Protein AF-A0A2P0QLC8-F1 (afdb_monomer_lite)

Foldseek 3Di:
DVDPDDDDPDPLRVLLVVLVVPQALQQDLVRLQVSLVSNQVSCCVSPVDGPLCSLVSDQDLSNHHPVCSVVVVVSCVVVVHDHHDRDDRDPDPVPDDDPDD

Sequence (101 aa):
PEHLFVAAETKEEAMVMIAKLCMRPNDTSKGRAIKLTNYIDLHKRQFGTMPEDMYRYVRTMTDVPITMKGEITRHLKAHDWTENTIPDPTLLSRQVLKKER

Secondary structure (DSSP, 8-state):
---SS---SSHHHHHHHHHHHT--TT--HHHHHHHHHHHHHHHHHHHSS--TTGGGG--SGGGS-GGGHHHHHHHHHTTT----PPPPS---GGGS-----

pLDDT: mean 93.81, std 6.66, range [51.94, 98.38]

Structure (mmCIF, N/CA/C/O backbone):
data_AF-A0A2P0QLC8-F1
#
_entry.id   AF-A0A2P0QLC8-F1
#
loop_
_atom_site.group_PDB
_atom_site.id
_atom_site.type_symbol
_atom_site.label_atom_id
_atom_site.label_alt_id
_atom_site.label_comp_id
_atom_site.label_asym_id
_atom_site.label_entity_id
_atom_site.label_seq_id
_atom_site.pdbx_PDB_ins_code
_atom_site.Cartn_x
_atom_site.Cartn_y
_atom_site.Cartn_z
_atom_site.occupancy
_atom_site.B_iso_or_equiv
_atom_site.auth_seq_id
_atom_site.auth_comp_id
_atom_site.auth_asym_id
_atom_site.auth_atom_id
_atom_site.pdbx_PDB_model_num
ATOM 1 N N . PRO A 1 1 ? -6.951 -2.350 -8.510 1.00 89.69 1 PRO A N 1
ATOM 2 C CA . PRO A 1 1 ? -7.424 -2.500 -7.112 1.00 89.69 1 PRO A CA 1
ATOM 3 C C . PRO A 1 1 ? -7.991 -3.910 -6.949 1.00 89.69 1 PRO A C 1
ATOM 5 O O . PRO A 1 1 ? -8.389 -4.482 -7.959 1.00 89.69 1 PRO A O 1
ATOM 8 N N . GLU A 1 2 ? -8.001 -4.457 -5.733 1.00 91.06 2 GLU A N 1
ATOM 9 C CA . GLU A 1 2 ? -8.541 -5.802 -5.462 1.00 91.06 2 GLU A CA 1
ATOM 10 C C . GLU A 1 2 ? -10.055 -5.872 -5.704 1.00 91.06 2 GLU A C 1
ATOM 12 O O . GLU A 1 2 ? -10.556 -6.826 -6.290 1.00 91.06 2 GLU A O 1
ATOM 17 N N . HIS A 1 3 ? -10.767 -4.804 -5.345 1.00 94.19 3 HIS A N 1
ATOM 18 C CA . HIS A 1 3 ? -12.205 -4.674 -5.546 1.00 94.19 3 HIS A CA 1
ATOM 19 C C . HIS A 1 3 ? -12.534 -3.385 -6.301 1.00 94.19 3 HIS A C 1
ATOM 21 O O . HIS A 1 3 ? -11.850 -2.368 -6.150 1.00 94.19 3 HIS A O 1
ATOM 27 N N . LEU A 1 4 ? -13.594 -3.430 -7.111 1.00 94.94 4 LEU A N 1
ATOM 28 C CA . LEU A 1 4 ? -14.202 -2.241 -7.722 1.00 94.94 4 LEU A CA 1
ATOM 29 C C . LEU A 1 4 ? -15.340 -1.682 -6.862 1.00 94.94 4 LEU A C 1
ATOM 31 O O . LEU A 1 4 ? -15.536 -0.472 -6.825 1.00 94.94 4 LEU A O 1
ATOM 35 N N . PHE A 1 5 ? -16.060 -2.560 -6.162 1.00 96.31 5 PHE A N 1
ATOM 36 C CA . PHE A 1 5 ? -17.140 -2.219 -5.247 1.00 96.31 5 PHE A CA 1
ATOM 37 C C . PHE A 1 5 ? -17.158 -3.235 -4.102 1.00 96.31 5 PHE A C 1
ATOM 39 O O . PHE A 1 5 ? -17.146 -4.439 -4.354 1.00 96.31 5 PHE A O 1
ATOM 46 N N . VAL A 1 6 ? -17.117 -2.754 -2.862 1.00 96.38 6 VAL A N 1
ATOM 47 C CA . VAL A 1 6 ? -17.038 -3.579 -1.649 1.00 96.38 6 VAL A CA 1
ATOM 48 C C . VAL A 1 6 ? -17.589 -2.783 -0.467 1.00 96.38 6 VAL A C 1
ATOM 50 O O . VAL A 1 6 ? -17.467 -1.557 -0.445 1.00 96.38 6 VAL A O 1
ATOM 53 N N . ALA A 1 7 ? -18.211 -3.469 0.489 1.00 96.81 7 ALA A N 1
ATOM 54 C CA . ALA A 1 7 ? -18.643 -2.880 1.750 1.00 96.81 7 ALA A CA 1
ATOM 55 C C . ALA A 1 7 ? -17.558 -3.077 2.818 1.00 96.81 7 ALA A C 1
ATOM 57 O O . ALA A 1 7 ? -16.910 -4.119 2.841 1.00 96.81 7 ALA A O 1
ATOM 58 N N . ALA A 1 8 ? -17.390 -2.083 3.685 1.00 97.25 8 ALA A N 1
ATOM 59 C CA . ALA A 1 8 ? -16.608 -2.191 4.912 1.00 97.25 8 ALA A CA 1
ATOM 60 C C . ALA A 1 8 ? -17.577 -2.150 6.099 1.00 97.25 8 ALA A C 1
ATOM 62 O O . ALA A 1 8 ? -18.582 -1.434 6.047 1.00 97.25 8 ALA A O 1
ATOM 63 N N . GLU A 1 9 ? -17.283 -2.903 7.151 1.00 97.56 9 GLU A N 1
ATOM 64 C CA . GLU A 1 9 ? -18.110 -2.986 8.355 1.00 97.56 9 GLU A CA 1
ATOM 65 C C . GLU A 1 9 ? -17.950 -1.735 9.230 1.00 97.56 9 GLU A C 1
ATOM 67 O O . GLU A 1 9 ? -18.916 -1.246 9.819 1.00 97.56 9 GLU A O 1
ATOM 72 N N . THR A 1 10 ? -16.737 -1.173 9.279 1.00 98.38 10 THR A N 1
ATOM 73 C CA . THR A 1 10 ? -16.405 -0.012 10.120 1.00 98.38 10 THR A CA 1
ATOM 74 C C . THR A 1 10 ? -15.740 1.113 9.329 1.00 98.38 10 THR A C 1
ATOM 76 O O . THR A 1 10 ? -15.190 0.913 8.241 1.00 98.38 10 THR A O 1
ATOM 79 N N . LYS A 1 11 ? -15.757 2.334 9.883 1.00 97.50 11 LYS A N 1
ATOM 80 C CA . LYS A 1 11 ? -15.063 3.478 9.266 1.00 97.50 11 LYS A CA 1
ATOM 81 C C . LYS A 1 11 ? -13.544 3.276 9.266 1.00 97.50 11 LYS A C 1
ATOM 83 O O . LYS A 1 11 ? -12.880 3.688 8.319 1.00 97.50 11 LYS A O 1
ATOM 88 N N . GLU A 1 12 ? -13.004 2.632 10.297 1.00 97.75 12 GLU A N 1
ATOM 89 C CA . GLU A 1 12 ? -11.585 2.313 10.447 1.00 97.75 12 GLU A CA 1
ATOM 90 C C . GLU A 1 12 ? -11.116 1.371 9.336 1.00 97.75 12 GLU A C 1
ATOM 92 O O . GLU A 1 12 ? -10.122 1.646 8.656 1.00 97.75 12 GLU A O 1
ATOM 97 N N . GLU A 1 13 ? -11.886 0.308 9.098 1.00 97.19 13 GLU A N 1
ATOM 98 C CA . GLU A 1 13 ? -11.671 -0.609 7.983 1.00 97.19 13 GLU A CA 1
ATOM 99 C C . GLU A 1 13 ? -11.763 0.126 6.644 1.00 97.19 13 GLU A C 1
ATOM 101 O O . GLU A 1 13 ? -10.836 0.041 5.834 1.00 97.19 13 GLU A O 1
ATOM 106 N N . ALA A 1 14 ? -12.811 0.933 6.440 1.00 97.56 14 ALA A N 1
ATOM 107 C CA . ALA A 1 14 ? -12.977 1.708 5.215 1.00 97.56 14 ALA A CA 1
ATOM 108 C C . ALA A 1 14 ? -11.769 2.621 4.938 1.00 97.56 14 ALA A C 1
ATOM 110 O O . ALA A 1 14 ? -11.282 2.674 3.807 1.00 97.56 14 ALA A O 1
ATOM 111 N N . MET A 1 15 ? -11.238 3.311 5.953 1.00 97.62 15 MET A N 1
ATOM 112 C CA . MET A 1 15 ? -10.070 4.189 5.807 1.00 97.62 15 MET A CA 1
ATOM 113 C C . MET A 1 15 ? -8.829 3.429 5.325 1.00 97.62 15 MET A C 1
ATOM 115 O O . MET A 1 15 ? -8.142 3.877 4.399 1.00 97.62 15 MET A O 1
ATOM 119 N N . VAL A 1 16 ? -8.549 2.272 5.925 1.00 97.62 16 VAL A N 1
ATOM 120 C CA . VAL A 1 16 ? -7.400 1.433 5.556 1.00 97.62 16 VAL A CA 1
ATOM 121 C C . VAL A 1 16 ? -7.598 0.815 4.168 1.00 97.62 16 VAL A C 1
ATOM 123 O O . VAL A 1 16 ? -6.674 0.836 3.345 1.00 97.62 16 VAL A O 1
ATOM 126 N N . MET A 1 17 ? -8.813 0.352 3.857 1.00 97.00 17 MET A N 1
ATOM 127 C CA . MET A 1 17 ? -9.171 -0.165 2.534 1.00 97.00 17 MET A CA 1
ATOM 128 C C . MET A 1 17 ? -9.017 0.893 1.441 1.00 97.00 17 MET A C 1
ATOM 130 O O . MET A 1 17 ? -8.454 0.592 0.390 1.00 97.00 17 MET A O 1
ATOM 134 N N . ILE A 1 18 ? -9.445 2.139 1.671 1.00 96.94 18 ILE A N 1
ATOM 135 C CA . ILE A 1 18 ? -9.288 3.231 0.697 1.00 96.94 18 ILE A CA 1
ATOM 136 C C . ILE A 1 18 ? -7.805 3.439 0.361 1.00 96.94 18 ILE A C 1
ATOM 138 O O . ILE A 1 18 ? -7.449 3.529 -0.819 1.00 96.94 18 ILE A O 1
ATOM 142 N N . ALA A 1 19 ? -6.925 3.452 1.368 1.00 97.31 19 ALA A N 1
ATOM 143 C CA . ALA A 1 19 ? -5.487 3.607 1.151 1.00 97.31 19 ALA A CA 1
ATOM 144 C C . ALA A 1 19 ? -4.897 2.440 0.340 1.00 97.31 19 ALA A C 1
ATOM 146 O O . ALA A 1 19 ? -4.188 2.672 -0.646 1.00 97.31 19 ALA A O 1
ATOM 147 N N . LYS A 1 20 ? -5.257 1.197 0.691 1.00 96.81 20 LYS A N 1
ATOM 148 C CA . LYS A 1 20 ? -4.863 -0.022 -0.037 1.00 96.81 20 LYS A CA 1
ATOM 149 C C . LYS A 1 20 ? -5.345 -0.001 -1.494 1.00 96.81 20 LYS A C 1
ATOM 151 O O . LYS A 1 20 ? -4.574 -0.237 -2.427 1.00 96.81 20 LYS A O 1
ATOM 156 N N . LEU A 1 21 ? -6.612 0.343 -1.721 1.00 96.50 21 LEU A N 1
ATOM 157 C CA . LEU A 1 21 ? -7.249 0.326 -3.042 1.00 96.50 21 LEU A CA 1
ATOM 158 C C . LEU A 1 21 ? -6.774 1.460 -3.963 1.00 96.50 21 LEU A C 1
ATOM 160 O O . LEU A 1 21 ? -7.036 1.414 -5.168 1.00 96.50 21 LEU A O 1
ATOM 164 N N . CYS A 1 22 ? -6.022 2.441 -3.458 1.00 96.19 22 CYS A N 1
ATOM 165 C CA . CYS A 1 22 ? -5.366 3.467 -4.275 1.00 96.19 22 CYS A CA 1
ATOM 166 C C . CYS A 1 22 ? -4.093 2.979 -4.992 1.00 96.19 22 CYS A C 1
ATOM 168 O O . CYS A 1 22 ? -3.603 3.667 -5.895 1.00 96.19 22 CYS A O 1
ATOM 170 N N . MET A 1 23 ? -3.559 1.804 -4.647 1.00 95.19 23 MET A N 1
ATOM 171 C CA . MET A 1 23 ? -2.396 1.219 -5.326 1.00 95.19 23 MET A CA 1
ATOM 172 C C . MET A 1 23 ? -2.703 0.917 -6.802 1.00 95.19 23 MET A C 1
ATOM 174 O O . MET A 1 23 ? -3.801 0.456 -7.147 1.00 95.19 23 MET A O 1
ATOM 178 N N . ARG A 1 24 ? -1.747 1.192 -7.699 1.00 94.12 24 ARG A N 1
ATOM 179 C CA . ARG A 1 24 ? -1.869 0.919 -9.143 1.00 94.12 24 ARG A CA 1
ATOM 180 C C . ARG A 1 24 ? -0.642 0.168 -9.666 1.00 94.12 24 ARG A C 1
ATOM 182 O O . ARG A 1 24 ? 0.468 0.463 -9.217 1.00 94.12 24 ARG A O 1
ATOM 189 N N . PRO A 1 25 ? -0.795 -0.760 -10.633 1.00 92.12 25 PRO A N 1
ATOM 190 C CA . PRO A 1 25 ? 0.338 -1.505 -11.193 1.00 92.12 25 PRO A CA 1
ATOM 191 C C . PRO A 1 25 ? 1.465 -0.606 -11.724 1.00 92.12 25 PRO A C 1
ATOM 193 O O . PRO A 1 25 ? 2.639 -0.922 -11.535 1.00 92.12 25 PRO A O 1
ATOM 196 N N . ASN A 1 26 ? 1.104 0.548 -12.291 1.00 91.12 26 ASN A N 1
ATOM 197 C CA . ASN A 1 26 ? 1.997 1.514 -12.931 1.00 91.12 26 ASN A CA 1
ATOM 198 C C . ASN A 1 26 ? 2.440 2.684 -12.035 1.00 91.12 26 ASN A C 1
ATOM 200 O O . ASN A 1 26 ? 2.941 3.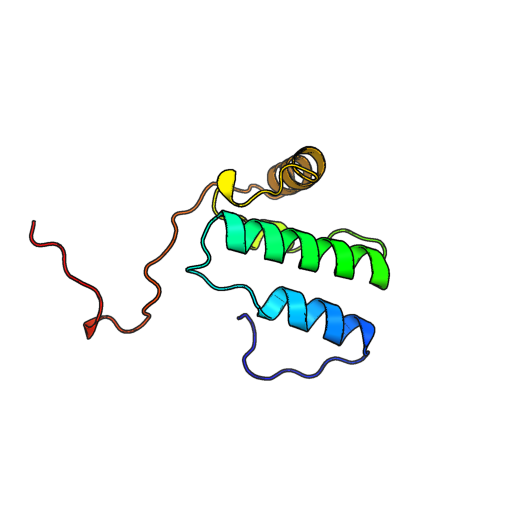682 -12.546 1.00 91.12 26 ASN A O 1
ATOM 204 N N . ASP A 1 27 ? 2.261 2.597 -10.714 1.00 95.12 27 ASP A N 1
ATOM 205 C CA . ASP A 1 27 ? 2.815 3.608 -9.806 1.00 95.12 27 ASP A CA 1
ATOM 206 C C . ASP A 1 27 ? 4.331 3.755 -10.028 1.00 95.12 27 ASP A C 1
ATOM 208 O O . ASP A 1 27 ? 5.046 2.754 -10.138 1.00 95.12 27 ASP A O 1
ATOM 212 N N . THR A 1 28 ? 4.847 4.986 -10.038 1.00 95.75 28 THR A N 1
ATOM 213 C CA . THR A 1 28 ? 6.301 5.221 -9.975 1.00 95.75 28 THR A CA 1
ATOM 214 C C . THR A 1 28 ? 6.845 4.745 -8.629 1.00 95.75 28 THR A C 1
ATOM 216 O O . THR A 1 28 ? 6.093 4.700 -7.655 1.00 95.75 28 THR A O 1
ATOM 219 N N . SER A 1 29 ? 8.143 4.441 -8.523 1.00 95.50 29 SER A N 1
ATOM 220 C CA . SER A 1 29 ? 8.723 3.973 -7.251 1.00 95.50 29 SER A CA 1
ATOM 221 C C . SER A 1 29 ? 8.490 4.957 -6.101 1.00 95.50 29 SER A C 1
ATOM 223 O O . SER A 1 29 ? 8.055 4.574 -5.018 1.00 95.50 29 SER A O 1
ATOM 225 N N . LYS A 1 30 ? 8.656 6.263 -6.363 1.00 96.12 30 LYS A N 1
ATOM 226 C CA . LYS A 1 30 ? 8.365 7.319 -5.379 1.00 96.12 30 LYS A CA 1
ATOM 227 C C . LYS A 1 30 ? 6.879 7.375 -5.010 1.00 96.12 30 LYS A C 1
ATOM 229 O O . LYS A 1 30 ? 6.546 7.509 -3.836 1.00 96.12 30 LYS A O 1
ATOM 234 N N . GLY A 1 31 ? 5.987 7.273 -5.998 1.00 97.12 31 GLY A N 1
ATOM 235 C CA . GLY A 1 31 ? 4.542 7.267 -5.760 1.00 97.12 31 GLY A CA 1
ATOM 236 C C . GLY A 1 31 ? 4.099 6.055 -4.942 1.00 97.12 31 GLY A C 1
ATOM 237 O O . GLY A 1 31 ? 3.325 6.197 -3.996 1.00 97.12 31 GLY A O 1
ATOM 238 N N . ARG A 1 32 ? 4.643 4.874 -5.254 1.00 97.00 32 ARG A N 1
ATOM 239 C CA . ARG A 1 32 ? 4.382 3.642 -4.511 1.00 97.00 32 ARG A CA 1
ATOM 240 C C . ARG A 1 32 ? 4.883 3.734 -3.075 1.00 97.00 32 ARG A C 1
ATOM 242 O O . ARG A 1 32 ? 4.129 3.375 -2.177 1.00 97.00 32 ARG A O 1
ATOM 249 N N . ALA A 1 33 ? 6.085 4.265 -2.854 1.00 97.56 33 ALA A N 1
ATOM 250 C CA . ALA A 1 33 ? 6.622 4.470 -1.511 1.00 97.56 33 ALA A CA 1
ATOM 251 C C . ALA A 1 33 ? 5.677 5.329 -0.653 1.00 97.56 33 ALA A C 1
ATOM 253 O O . ALA A 1 33 ? 5.308 4.927 0.446 1.00 97.56 33 ALA A O 1
ATOM 254 N N . ILE A 1 34 ? 5.191 6.459 -1.180 1.00 97.94 34 ILE A N 1
ATOM 255 C CA . ILE A 1 34 ? 4.239 7.328 -0.462 1.00 97.94 34 ILE A CA 1
ATOM 256 C C . ILE A 1 34 ? 2.946 6.575 -0.121 1.00 97.94 34 ILE A C 1
ATOM 258 O O . ILE A 1 34 ? 2.460 6.651 1.009 1.00 97.94 34 ILE A O 1
ATOM 262 N N . LYS A 1 35 ? 2.395 5.820 -1.079 1.00 97.88 35 LYS A N 1
ATOM 263 C CA . LYS A 1 35 ? 1.174 5.035 -0.854 1.00 97.88 35 LYS A CA 1
ATOM 264 C C . LYS A 1 35 ? 1.385 3.921 0.174 1.00 97.88 35 LYS A C 1
ATOM 266 O O . LYS A 1 35 ? 0.500 3.701 0.994 1.00 97.88 35 LYS A O 1
ATOM 271 N N . LEU A 1 36 ? 2.539 3.250 0.157 1.00 97.88 36 LEU A N 1
ATOM 272 C CA . LEU A 1 36 ? 2.893 2.214 1.133 1.00 97.88 36 LEU A CA 1
ATOM 273 C C . LEU A 1 36 ? 3.018 2.811 2.531 1.00 97.88 36 LEU A C 1
ATOM 275 O O . LEU A 1 36 ? 2.444 2.264 3.466 1.00 97.88 36 LEU A O 1
ATOM 279 N N . THR A 1 37 ? 3.694 3.955 2.667 1.00 97.88 37 THR A N 1
ATOM 280 C CA . THR A 1 37 ? 3.765 4.678 3.942 1.00 97.88 37 THR A CA 1
ATOM 281 C C . THR A 1 37 ? 2.370 4.995 4.471 1.00 97.88 37 THR A C 1
ATOM 283 O O . THR A 1 37 ? 2.090 4.679 5.621 1.00 97.88 37 THR A O 1
ATOM 286 N N . ASN A 1 38 ? 1.486 5.554 3.638 1.00 97.94 38 ASN A N 1
ATOM 287 C CA . ASN A 1 38 ? 0.126 5.898 4.059 1.00 97.94 38 ASN A CA 1
ATOM 288 C C . ASN A 1 38 ? -0.691 4.659 4.461 1.00 97.94 38 ASN A C 1
ATOM 290 O O . ASN A 1 38 ? -1.358 4.659 5.491 1.00 97.94 38 ASN A O 1
ATOM 294 N N . TYR A 1 39 ? -0.615 3.588 3.669 1.00 98.00 39 TYR A N 1
ATOM 295 C CA . TYR A 1 39 ? -1.322 2.344 3.958 1.00 98.00 39 TYR A CA 1
ATOM 296 C C . TYR A 1 39 ? -0.875 1.722 5.287 1.00 98.00 39 TYR A C 1
ATOM 298 O O . TYR A 1 39 ? -1.712 1.408 6.132 1.00 98.00 39 TYR A O 1
ATOM 306 N N . ILE A 1 40 ? 0.439 1.591 5.492 1.00 97.88 40 ILE A N 1
ATOM 307 C CA . ILE A 1 40 ? 0.990 0.995 6.712 1.00 97.88 40 ILE A CA 1
ATOM 308 C C . ILE A 1 40 ? 0.701 1.878 7.930 1.00 97.88 40 ILE A C 1
ATOM 310 O O . ILE A 1 40 ? 0.328 1.358 8.978 1.00 97.88 40 ILE A O 1
ATOM 314 N N . ASP A 1 41 ? 0.862 3.198 7.813 1.00 97.69 41 ASP A N 1
ATOM 315 C CA . ASP A 1 41 ? 0.593 4.137 8.908 1.00 97.69 41 ASP A CA 1
ATOM 316 C C . ASP A 1 41 ? -0.878 4.084 9.342 1.00 97.69 41 ASP A C 1
ATOM 318 O O . ASP A 1 41 ? -1.160 3.926 10.530 1.00 97.69 41 ASP A O 1
ATOM 322 N N . LEU A 1 42 ? -1.820 4.117 8.394 1.00 98.00 42 LEU A N 1
ATOM 323 C CA . LEU A 1 42 ? -3.245 3.979 8.702 1.00 98.00 42 LEU A CA 1
ATOM 324 C C . LEU A 1 42 ? -3.560 2.629 9.348 1.00 98.00 42 LEU A C 1
ATOM 326 O O . LEU A 1 42 ? -4.244 2.597 10.368 1.00 98.00 42 LEU A O 1
ATOM 330 N N . HIS A 1 43 ? -3.026 1.531 8.811 1.00 98.19 43 HIS A N 1
ATOM 331 C CA . HIS A 1 43 ? -3.252 0.203 9.378 1.00 98.19 43 HIS A CA 1
ATOM 332 C C . HIS A 1 43 ? -2.735 0.106 10.819 1.00 98.19 43 HIS A C 1
ATOM 334 O O . HIS A 1 43 ? -3.441 -0.375 11.700 1.00 98.19 43 HIS A O 1
ATOM 340 N N . LYS A 1 44 ? -1.549 0.654 11.101 1.00 97.31 44 LYS A N 1
ATOM 341 C CA . LYS A 1 44 ? -0.999 0.693 12.462 1.00 97.31 44 LYS A CA 1
ATOM 342 C C . LYS A 1 44 ? -1.817 1.565 13.409 1.00 97.31 44 LYS A C 1
ATOM 344 O O . LYS A 1 44 ? -1.978 1.196 14.565 1.00 97.31 44 LYS A O 1
ATOM 349 N N . ARG A 1 45 ? -2.336 2.706 12.949 1.00 97.88 45 ARG A N 1
ATOM 350 C CA . ARG A 1 45 ? -3.151 3.601 13.788 1.00 97.88 45 ARG A CA 1
ATOM 351 C C . ARG A 1 45 ? -4.508 3.005 14.141 1.00 97.88 45 ARG A C 1
ATOM 353 O O . ARG A 1 45 ? -4.961 3.213 15.258 1.00 97.88 45 ARG A O 1
ATOM 360 N N . GLN A 1 46 ? -5.139 2.301 13.202 1.00 97.94 46 GLN A N 1
ATOM 361 C CA . GLN A 1 46 ? -6.481 1.749 13.408 1.00 97.94 46 GLN A CA 1
ATOM 362 C C . GLN A 1 4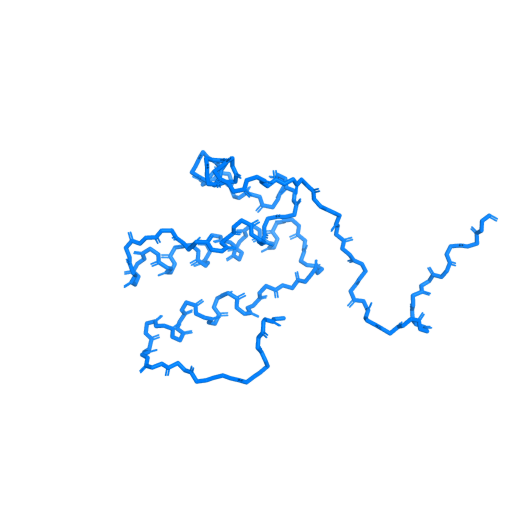6 ? -6.469 0.334 14.003 1.00 97.94 46 GLN A C 1
ATOM 364 O O . GLN A 1 46 ? -7.336 0.009 14.806 1.00 97.94 46 GLN A O 1
ATOM 369 N N . PHE A 1 47 ? -5.479 -0.494 13.650 1.00 97.00 47 PHE A N 1
ATOM 370 C CA . PHE A 1 47 ? -5.427 -1.915 14.023 1.00 97.00 47 PHE A CA 1
ATOM 371 C C . PHE A 1 47 ? -4.192 -2.308 14.845 1.00 97.00 47 PHE A C 1
ATOM 373 O O . PHE A 1 47 ? -4.089 -3.444 15.296 1.00 97.00 47 PHE A O 1
ATOM 380 N N . GLY A 1 48 ? -3.232 -1.401 15.051 1.00 96.94 48 GLY A N 1
ATOM 381 C CA . GLY A 1 48 ? -2.045 -1.650 15.880 1.00 96.94 48 GLY A CA 1
ATOM 382 C C . GLY A 1 48 ? -0.981 -2.557 15.252 1.00 96.94 48 GLY A C 1
ATOM 383 O O . GLY A 1 48 ? 0.067 -2.774 15.856 1.00 96.94 48 GLY A O 1
ATOM 384 N N . THR A 1 49 ? -1.208 -3.076 14.044 1.00 96.19 49 THR A N 1
ATOM 385 C CA . THR A 1 49 ? -0.345 -4.080 13.402 1.00 96.19 49 THR A CA 1
ATOM 386 C C . THR A 1 49 ? 0.123 -3.640 12.013 1.00 96.19 49 THR A C 1
ATOM 388 O O . THR A 1 49 ? -0.372 -2.665 11.444 1.00 96.19 49 THR A O 1
ATOM 391 N N . MET A 1 50 ? 1.122 -4.335 11.461 1.00 95.38 50 MET A N 1
ATOM 392 C CA . MET A 1 50 ? 1.504 -4.210 10.048 1.00 95.38 50 MET A CA 1
ATOM 393 C C . MET A 1 50 ? 0.472 -4.954 9.184 1.00 95.38 50 MET A C 1
ATOM 395 O O . MET A 1 50 ? 0.079 -6.051 9.578 1.00 95.38 50 MET A O 1
ATOM 399 N N . PRO A 1 51 ? 0.067 -4.426 8.014 1.00 96.69 51 PRO A N 1
ATOM 400 C CA . PRO A 1 51 ? -0.779 -5.188 7.111 1.00 96.69 51 PRO A CA 1
ATOM 401 C C . PRO A 1 51 ? -0.063 -6.435 6.584 1.00 96.69 51 PRO A C 1
ATOM 403 O O . PRO A 1 51 ? 1.021 -6.337 6.002 1.00 96.69 51 PRO A O 1
ATOM 406 N N . GLU A 1 52 ? -0.691 -7.598 6.756 1.00 95.12 52 GLU A N 1
ATOM 407 C CA . GLU A 1 52 ? -0.110 -8.902 6.408 1.00 95.12 52 GLU A CA 1
ATOM 408 C C . GLU A 1 52 ? 0.184 -9.044 4.910 1.00 95.12 52 GLU A C 1
ATOM 410 O O . GLU A 1 52 ? 1.148 -9.687 4.510 1.00 95.12 52 GLU A O 1
ATOM 415 N N . ASP A 1 53 ? -0.607 -8.409 4.052 1.00 95.44 53 ASP A N 1
ATOM 416 C CA . ASP A 1 53 ? -0.490 -8.484 2.595 1.00 95.44 53 ASP A CA 1
ATOM 417 C C . ASP A 1 53 ? 0.390 -7.379 1.987 1.00 95.44 53 ASP A C 1
ATOM 419 O O . ASP A 1 53 ? 0.571 -7.338 0.767 1.00 95.44 53 ASP A O 1
ATOM 423 N N . MET A 1 54 ? 0.988 -6.507 2.808 1.00 95.31 54 MET A N 1
ATOM 424 C CA . MET A 1 54 ? 1.790 -5.369 2.344 1.00 95.31 54 MET A CA 1
ATOM 425 C C . MET A 1 54 ? 2.926 -5.787 1.397 1.00 95.31 54 MET A C 1
ATOM 427 O O . MET A 1 54 ? 3.198 -5.088 0.417 1.00 95.31 54 MET A O 1
ATOM 431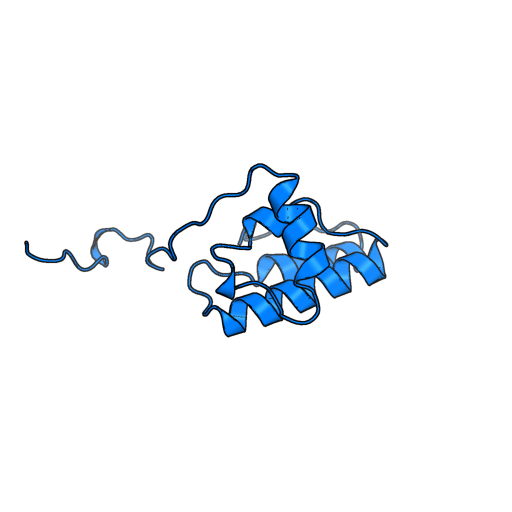 N N . TYR A 1 55 ? 3.541 -6.955 1.627 1.00 95.38 55 TYR A N 1
ATOM 432 C CA . TYR A 1 55 ? 4.622 -7.485 0.783 1.00 95.38 55 TYR A CA 1
ATOM 433 C C . TYR A 1 55 ? 4.214 -7.649 -0.689 1.00 95.38 55 TYR A C 1
ATOM 435 O O . TYR A 1 55 ? 5.055 -7.511 -1.576 1.00 95.38 55 TYR A O 1
ATOM 443 N N . ARG A 1 56 ? 2.921 -7.863 -0.973 1.00 94.31 56 ARG A N 1
ATOM 444 C CA . ARG A 1 56 ? 2.386 -7.987 -2.341 1.00 94.31 56 ARG A CA 1
ATOM 445 C C . ARG A 1 56 ? 2.410 -6.664 -3.110 1.00 94.31 56 ARG A C 1
ATOM 447 O O . ARG A 1 56 ? 2.282 -6.657 -4.332 1.00 94.31 56 ARG A O 1
ATOM 454 N N . TYR A 1 57 ? 2.575 -5.544 -2.408 1.00 95.00 57 TYR A N 1
ATOM 455 C CA . TYR A 1 57 ? 2.585 -4.197 -2.980 1.00 95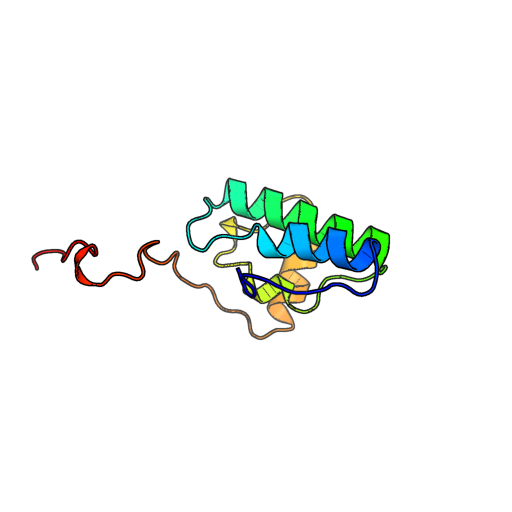.00 57 TYR A CA 1
ATOM 456 C C . TYR A 1 57 ? 3.994 -3.613 -3.147 1.00 95.00 57 TYR A C 1
ATOM 458 O O . TYR A 1 57 ? 4.133 -2.501 -3.669 1.00 95.00 57 TYR A O 1
ATOM 466 N N . VAL A 1 58 ? 5.040 -4.355 -2.774 1.00 96.12 58 VAL A N 1
ATOM 467 C CA . VAL A 1 58 ? 6.439 -4.012 -3.061 1.00 96.12 58 VAL A CA 1
ATOM 468 C C . VAL A 1 58 ? 6.877 -4.791 -4.302 1.00 96.12 58 VAL A C 1
ATOM 470 O O . VAL A 1 58 ? 6.883 -6.018 -4.284 1.00 96.12 58 VAL A O 1
ATOM 473 N N . ARG A 1 59 ? 7.230 -4.102 -5.397 1.00 95.25 59 ARG A N 1
ATOM 474 C CA . ARG A 1 59 ? 7.725 -4.770 -6.621 1.00 95.25 59 ARG A CA 1
ATOM 475 C C . ARG A 1 59 ? 9.239 -4.900 -6.601 1.00 95.25 59 ARG A C 1
ATOM 477 O O . ARG A 1 59 ? 9.778 -5.945 -6.922 1.00 95.25 59 ARG A O 1
ATOM 484 N N . THR A 1 60 ? 9.918 -3.832 -6.200 1.00 95.12 60 THR A N 1
ATOM 485 C CA . THR A 1 60 ? 11.379 -3.783 -6.068 1.00 95.12 60 THR A CA 1
ATOM 486 C C . THR A 1 60 ? 11.741 -3.043 -4.792 1.00 95.12 60 THR A C 1
ATOM 488 O O . THR A 1 60 ? 10.913 -2.310 -4.239 1.00 95.12 60 THR A O 1
ATOM 491 N N . MET A 1 61 ? 12.997 -3.134 -4.358 1.00 95.81 61 MET A N 1
ATOM 492 C CA . MET A 1 61 ? 13.454 -2.384 -3.182 1.00 95.81 61 MET A CA 1
ATOM 493 C C . MET A 1 61 ? 13.365 -0.855 -3.342 1.00 95.81 61 MET A C 1
ATOM 495 O O . MET A 1 61 ? 13.406 -0.137 -2.345 1.00 95.81 61 MET A O 1
ATOM 499 N N . THR A 1 62 ? 13.195 -0.344 -4.567 1.00 95.19 62 THR A N 1
ATOM 500 C CA . THR A 1 62 ? 12.979 1.093 -4.821 1.00 95.19 62 THR A CA 1
ATOM 501 C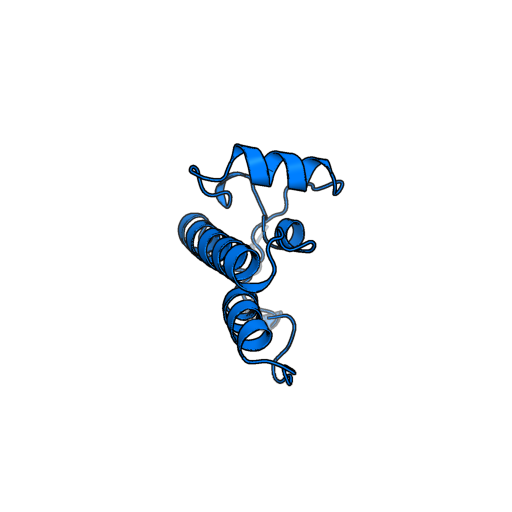 C . THR A 1 62 ? 11.593 1.586 -4.402 1.00 95.19 62 THR A C 1
ATOM 503 O O . THR A 1 62 ? 11.423 2.782 -4.172 1.00 95.19 62 THR A O 1
ATOM 506 N N . ASP A 1 63 ? 10.614 0.683 -4.270 1.00 96.38 63 ASP A N 1
ATOM 507 C CA . ASP A 1 63 ? 9.274 1.011 -3.770 1.00 96.38 63 ASP A CA 1
ATOM 508 C C . ASP A 1 63 ? 9.270 1.215 -2.243 1.00 96.38 63 ASP A C 1
ATOM 510 O O . ASP A 1 63 ? 8.299 1.733 -1.696 1.00 96.38 63 ASP A O 1
ATOM 514 N N . VAL A 1 64 ? 10.329 0.797 -1.539 1.00 96.88 64 VAL A N 1
ATOM 515 C CA . VAL A 1 64 ? 10.381 0.794 -0.073 1.00 96.88 64 VAL A CA 1
ATOM 516 C C . VAL A 1 64 ? 10.713 2.194 0.465 1.00 96.88 64 VAL A C 1
ATOM 518 O O . VAL A 1 64 ? 11.790 2.725 0.176 1.00 96.88 64 VAL A O 1
ATOM 521 N N . PRO A 1 65 ? 9.851 2.791 1.311 1.00 95.44 65 PRO A N 1
ATOM 522 C CA . PRO A 1 65 ? 10.142 4.054 1.983 1.00 95.44 65 PRO A CA 1
ATOM 523 C C . PRO A 1 65 ? 11.400 3.969 2.848 1.00 95.44 65 PRO A C 1
ATOM 525 O O . PRO A 1 65 ? 11.546 3.060 3.665 1.00 95.44 65 PRO A O 1
ATOM 528 N N . ILE A 1 66 ? 12.282 4.965 2.730 1.00 94.62 66 ILE A N 1
ATOM 529 C CA . ILE A 1 66 ? 13.564 5.006 3.455 1.00 94.62 66 ILE A CA 1
ATOM 530 C C . ILE A 1 66 ? 13.347 4.931 4.972 1.00 94.62 66 ILE A C 1
ATOM 532 O O . ILE A 1 66 ? 14.030 4.174 5.658 1.00 94.62 66 ILE A O 1
ATOM 536 N N . THR A 1 67 ? 12.352 5.656 5.484 1.00 94.12 67 THR A N 1
ATOM 537 C CA . THR A 1 67 ? 12.005 5.708 6.913 1.00 94.12 67 THR A CA 1
ATOM 538 C C . THR A 1 67 ? 11.540 4.368 7.483 1.00 94.12 67 THR A C 1
ATOM 540 O O . THR A 1 67 ? 11.686 4.132 8.677 1.00 94.12 67 THR A O 1
ATOM 543 N N . MET A 1 68 ? 11.015 3.471 6.642 1.00 94.25 68 MET A N 1
ATOM 544 C CA . MET A 1 68 ? 10.435 2.185 7.050 1.00 94.25 68 MET A CA 1
ATOM 545 C C . MET A 1 68 ? 11.234 0.990 6.517 1.00 94.25 68 MET A C 1
ATOM 547 O O . MET A 1 68 ? 10.811 -0.159 6.654 1.00 94.25 68 MET A O 1
ATOM 551 N N . LYS A 1 69 ? 12.411 1.241 5.925 1.00 95.31 69 LYS A N 1
ATOM 552 C CA . LYS A 1 69 ? 13.196 0.237 5.198 1.00 95.31 69 LYS A CA 1
ATOM 553 C C . LYS A 1 69 ? 13.496 -0.997 6.039 1.00 95.31 69 LYS A C 1
ATOM 555 O O . LYS A 1 69 ? 13.317 -2.112 5.558 1.00 95.31 69 LYS A O 1
ATOM 560 N N . GLY A 1 70 ? 13.929 -0.814 7.286 1.00 96.06 70 GLY A N 1
ATOM 561 C CA . GLY A 1 70 ? 14.280 -1.930 8.168 1.00 96.06 70 GLY A CA 1
ATOM 562 C C . GLY A 1 70 ? 13.093 -2.839 8.487 1.00 96.06 70 GLY A C 1
ATOM 563 O O . GLY A 1 70 ? 13.222 -4.059 8.451 1.00 96.06 70 GLY A O 1
ATOM 564 N N . GLU A 1 71 ? 11.930 -2.253 8.759 1.00 94.81 71 GLU A N 1
ATOM 565 C CA . GLU A 1 71 ? 10.717 -2.995 9.099 1.00 94.81 71 GLU A CA 1
ATOM 566 C C . GLU A 1 71 ? 10.135 -3.725 7.888 1.00 94.81 71 GLU A C 1
ATOM 568 O O . GLU A 1 71 ? 9.894 -4.930 7.955 1.00 94.81 71 GLU A O 1
ATOM 573 N N . ILE A 1 72 ? 9.998 -3.022 6.760 1.00 96.38 72 ILE A N 1
ATOM 574 C CA . ILE A 1 72 ? 9.484 -3.605 5.517 1.00 96.38 72 ILE A CA 1
ATOM 575 C C . ILE A 1 72 ? 10.408 -4.726 5.044 1.00 96.38 72 ILE A C 1
ATOM 577 O O . ILE A 1 72 ? 9.930 -5.812 4.750 1.00 96.38 72 ILE A O 1
ATOM 581 N N . THR A 1 73 ? 11.732 -4.532 5.063 1.00 95.75 73 THR A N 1
ATOM 582 C CA . THR A 1 73 ? 12.683 -5.577 4.635 1.00 95.75 73 THR A CA 1
ATOM 583 C C . THR A 1 73 ? 12.564 -6.848 5.481 1.00 95.75 73 THR A C 1
ATOM 585 O O . THR A 1 73 ? 12.655 -7.947 4.938 1.00 95.75 73 THR A O 1
ATOM 588 N N . ARG A 1 74 ? 12.342 -6.730 6.800 1.00 95.50 74 ARG A N 1
ATOM 589 C CA . ARG A 1 74 ? 12.080 -7.903 7.654 1.00 95.50 74 ARG A CA 1
ATOM 590 C C . ARG A 1 74 ? 10.784 -8.605 7.256 1.00 95.50 74 ARG A C 1
ATOM 592 O O . ARG A 1 74 ? 10.777 -9.825 7.149 1.00 95.50 74 ARG A O 1
ATOM 599 N N . HIS A 1 75 ? 9.730 -7.838 6.989 1.00 95.56 75 HIS A N 1
ATOM 600 C CA . HIS A 1 75 ? 8.446 -8.381 6.558 1.00 95.56 75 HIS A CA 1
ATOM 601 C C . HIS A 1 75 ? 8.541 -9.103 5.206 1.00 95.56 75 HIS A C 1
ATOM 603 O O . HIS A 1 75 ? 7.991 -10.188 5.062 1.00 95.56 75 HIS A O 1
ATOM 609 N N . LEU A 1 76 ? 9.277 -8.548 4.236 1.00 96.25 76 LEU A N 1
ATOM 610 C CA . LEU A 1 76 ? 9.509 -9.181 2.931 1.00 96.25 76 LEU A CA 1
ATOM 611 C C . LEU A 1 76 ? 10.245 -10.519 3.074 1.00 96.25 76 LEU A C 1
ATOM 613 O O . LEU A 1 76 ? 9.826 -11.516 2.493 1.00 96.25 76 LEU A O 1
ATOM 617 N N . LYS A 1 77 ? 11.301 -10.561 3.899 1.00 95.06 77 LYS A N 1
ATOM 618 C CA . LYS A 1 77 ? 12.065 -11.792 4.168 1.00 95.06 77 LYS A CA 1
ATOM 619 C C . LYS A 1 77 ? 11.226 -12.892 4.816 1.00 95.06 77 LYS A C 1
ATOM 621 O O . LYS A 1 77 ? 11.517 -14.058 4.603 1.00 95.06 77 LYS A O 1
ATOM 626 N N . ALA A 1 78 ? 10.216 -12.525 5.600 1.00 95.75 78 ALA A N 1
ATOM 627 C CA . ALA A 1 78 ? 9.312 -13.481 6.230 1.00 95.75 78 ALA A CA 1
ATOM 628 C C . ALA A 1 78 ? 8.276 -14.086 5.259 1.00 95.75 78 ALA A C 1
ATOM 630 O O . ALA A 1 78 ? 7.609 -15.041 5.635 1.00 95.75 78 ALA A O 1
ATOM 631 N N . HIS A 1 79 ? 8.128 -13.539 4.044 1.00 93.31 79 HIS A N 1
ATOM 632 C CA . HIS A 1 79 ? 7.061 -13.892 3.095 1.00 93.31 79 HIS A CA 1
ATOM 633 C C . HIS A 1 79 ? 7.581 -14.429 1.747 1.00 93.31 79 HIS A C 1
ATOM 635 O O . HIS A 1 79 ? 6.908 -14.256 0.733 1.00 93.31 79 HIS A O 1
ATOM 641 N N . ASP A 1 80 ? 8.782 -15.025 1.714 1.00 90.88 80 ASP A N 1
ATOM 642 C CA . ASP A 1 80 ? 9.432 -15.549 0.493 1.00 90.88 80 ASP A CA 1
ATOM 643 C C . ASP A 1 80 ? 9.374 -14.577 -0.701 1.00 90.88 80 ASP A C 1
ATOM 645 O O . ASP A 1 80 ? 9.231 -14.959 -1.864 1.00 90.88 80 ASP A O 1
ATOM 649 N N . TRP A 1 81 ? 9.448 -13.277 -0.407 1.00 95.69 81 TRP A N 1
ATOM 650 C CA . TRP A 1 81 ? 9.274 -12.243 -1.411 1.00 95.69 81 TRP A CA 1
ATOM 651 C C . TRP A 1 81 ? 10.465 -12.198 -2.373 1.00 95.69 81 TRP A C 1
ATOM 653 O O . TRP A 1 81 ? 11.626 -12.188 -1.957 1.00 95.69 81 TRP A O 1
ATOM 663 N N . THR A 1 82 ? 10.162 -12.074 -3.663 1.00 94.44 82 THR A N 1
ATOM 664 C CA . THR A 1 82 ? 11.137 -11.873 -4.738 1.00 94.44 82 THR A CA 1
ATOM 665 C C . THR A 1 82 ? 10.799 -10.623 -5.536 1.00 94.44 82 THR A C 1
ATOM 667 O O . THR A 1 82 ? 9.625 -10.288 -5.708 1.00 94.44 82 THR A O 1
ATOM 670 N N . GLU A 1 83 ? 11.818 -9.958 -6.079 1.00 94.19 83 GLU A N 1
ATOM 671 C CA . GLU A 1 83 ? 11.597 -8.797 -6.940 1.00 94.19 83 GLU A CA 1
ATOM 672 C C . GLU A 1 83 ? 10.759 -9.153 -8.173 1.00 94.19 83 GLU A C 1
ATOM 674 O O . GLU A 1 83 ? 10.885 -10.227 -8.762 1.00 94.19 83 GLU A O 1
ATOM 679 N N . ASN A 1 84 ? 9.903 -8.216 -8.567 1.00 90.19 84 ASN A N 1
ATOM 680 C CA . ASN A 1 84 ? 9.027 -8.331 -9.717 1.00 90.19 84 ASN A CA 1
ATOM 681 C C . ASN A 1 84 ? 9.139 -7.088 -10.608 1.00 90.19 84 ASN A C 1
ATOM 683 O O . ASN A 1 84 ? 9.488 -5.988 -10.171 1.00 90.19 84 ASN A O 1
ATOM 687 N N . THR A 1 85 ? 8.824 -7.269 -11.883 1.00 88.56 85 THR A N 1
ATOM 688 C CA . THR A 1 85 ? 8.854 -6.204 -12.884 1.00 88.56 85 THR A CA 1
ATOM 689 C C . THR A 1 85 ? 7.638 -5.289 -12.761 1.00 88.56 85 THR A C 1
ATOM 691 O O . THR A 1 85 ? 6.576 -5.679 -12.273 1.00 88.56 85 THR A O 1
ATOM 694 N N . ILE A 1 86 ? 7.791 -4.038 -13.197 1.00 87.75 86 ILE A N 1
ATOM 695 C CA . ILE A 1 86 ? 6.660 -3.120 -13.333 1.00 87.75 86 ILE A CA 1
ATOM 696 C C . ILE A 1 86 ? 5.926 -3.504 -14.626 1.00 87.75 86 ILE A C 1
ATOM 698 O O . ILE A 1 86 ? 6.532 -3.406 -15.694 1.00 87.75 86 ILE A O 1
ATOM 702 N N . PRO A 1 87 ? 4.662 -3.958 -14.552 1.00 87.12 87 PRO A N 1
ATOM 703 C CA . PRO A 1 87 ? 3.943 -4.428 -15.728 1.00 87.12 87 PRO A CA 1
ATOM 704 C C . PRO A 1 87 ? 3.493 -3.261 -16.613 1.00 87.12 87 PRO A C 1
ATOM 706 O O . PRO A 1 87 ? 3.370 -2.121 -16.154 1.00 87.12 87 PRO A O 1
ATOM 709 N N . ASP A 1 88 ? 3.181 -3.574 -17.871 1.00 86.75 88 ASP A N 1
ATOM 710 C CA . ASP A 1 88 ? 2.450 -2.654 -18.740 1.00 86.75 88 ASP A CA 1
ATOM 711 C C . ASP A 1 88 ? 1.082 -2.322 -18.106 1.00 86.75 88 ASP A C 1
ATOM 713 O O . ASP A 1 88 ? 0.408 -3.220 -17.589 1.00 86.75 88 ASP A O 1
ATOM 717 N N . PRO A 1 89 ? 0.667 -1.042 -18.077 1.00 87.06 89 PRO A N 1
ATOM 718 C CA . PRO A 1 89 ? -0.601 -0.649 -17.472 1.00 87.06 89 PRO A CA 1
ATOM 719 C C . PRO A 1 89 ? -1.839 -1.168 -18.212 1.00 87.06 89 PRO A C 1
ATOM 721 O O . PRO A 1 89 ? -2.912 -1.201 -17.602 1.00 87.06 89 PRO A O 1
ATOM 724 N N . THR A 1 90 ? -1.747 -1.506 -19.504 1.00 89.94 90 THR A N 1
ATOM 725 C CA . THR A 1 90 ? -2.917 -1.934 -20.273 1.00 89.94 90 THR A CA 1
ATOM 726 C C . THR A 1 90 ? -3.176 -3.432 -20.148 1.00 89.94 90 THR A C 1
ATOM 728 O O . THR A 1 90 ? -2.288 -4.271 -20.268 1.00 89.94 90 THR A O 1
ATOM 731 N N . LEU A 1 91 ? -4.448 -3.778 -19.951 1.00 90.00 91 LEU A N 1
ATOM 732 C CA . LEU A 1 91 ? -4.934 -5.155 -20.049 1.00 90.00 91 LEU A CA 1
ATOM 733 C C . LEU A 1 91 ? -5.388 -5.500 -21.477 1.00 90.00 91 LEU A C 1
ATOM 735 O O . LEU A 1 91 ? -5.690 -6.653 -21.774 1.00 90.00 91 LEU A O 1
ATOM 739 N N . LEU A 1 92 ? -5.472 -4.507 -22.370 1.00 93.69 92 LEU A N 1
ATOM 740 C CA . LEU A 1 92 ? -5.948 -4.696 -23.734 1.00 93.69 92 LEU A CA 1
ATOM 741 C C . LEU A 1 92 ? -4.773 -5.042 -24.646 1.00 93.69 92 LEU A C 1
ATOM 743 O O . LEU A 1 92 ? -4.017 -4.165 -25.055 1.00 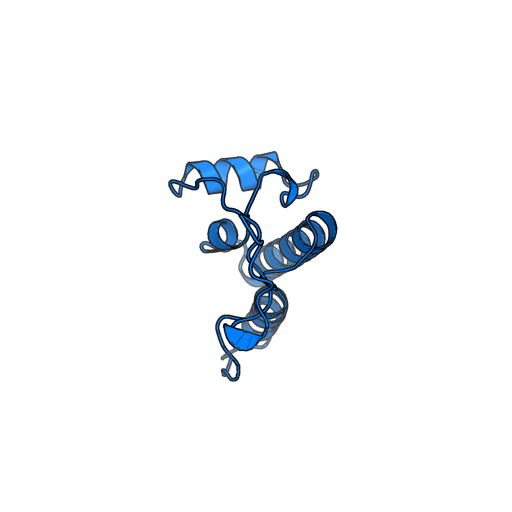93.69 92 LEU A O 1
ATOM 747 N N . SER A 1 93 ? -4.671 -6.308 -25.056 1.00 89.94 93 SER A N 1
ATOM 748 C CA . SER A 1 93 ? -3.563 -6.797 -25.893 1.00 89.94 93 SER A CA 1
ATOM 749 C C . SER A 1 93 ? -3.376 -6.004 -27.193 1.00 89.94 93 SER A C 1
ATOM 751 O O . SER A 1 93 ? -2.256 -5.854 -27.665 1.00 89.94 93 SER A O 1
ATOM 753 N N . ARG A 1 94 ? -4.460 -5.444 -27.754 1.00 93.06 94 ARG A N 1
ATOM 754 C CA . ARG A 1 94 ? -4.421 -4.594 -28.961 1.00 93.06 94 ARG A CA 1
ATOM 755 C C . ARG A 1 94 ? -3.710 -3.247 -28.767 1.00 93.06 94 ARG A C 1
ATOM 757 O O . ARG A 1 94 ? -3.419 -2.586 -29.753 1.00 93.06 94 ARG A O 1
ATOM 764 N N . GLN A 1 95 ? -3.507 -2.817 -27.523 1.00 90.88 95 GLN A N 1
ATOM 765 C CA . GLN A 1 95 ? -2.841 -1.558 -27.173 1.00 90.88 95 GLN A CA 1
ATOM 766 C C . GLN A 1 95 ? -1.387 -1.761 -26.731 1.00 90.88 95 GLN A C 1
ATOM 768 O O . GLN A 1 95 ? -0.661 -0.781 -26.592 1.00 90.88 95 GLN A O 1
ATOM 773 N N . VAL A 1 96 ? -0.958 -3.008 -26.517 1.00 88.12 96 VAL A N 1
ATOM 774 C CA . VAL A 1 96 ? 0.427 -3.316 -26.158 1.00 88.12 96 VAL A CA 1
ATOM 775 C C . VAL A 1 96 ? 1.300 -3.109 -27.391 1.00 88.12 96 VAL A C 1
ATOM 777 O O . VAL A 1 96 ? 1.097 -3.753 -28.425 1.00 88.12 96 VAL A O 1
ATOM 780 N N . LEU A 1 97 ? 2.289 -2.221 -27.280 1.00 80.81 97 LEU A N 1
ATOM 781 C CA . LEU A 1 97 ? 3.283 -2.025 -28.329 1.00 80.81 97 LEU A CA 1
ATOM 782 C C . LEU A 1 97 ? 4.095 -3.316 -28.483 1.00 80.81 97 LEU A C 1
ATOM 784 O O . LEU A 1 97 ? 4.873 -3.691 -27.605 1.00 80.81 97 LEU A O 1
ATOM 788 N N . LYS A 1 98 ? 3.918 -4.009 -29.611 1.00 79.56 98 LYS A N 1
ATOM 789 C CA . LYS A 1 98 ? 4.796 -5.117 -29.984 1.00 79.56 98 LYS A CA 1
ATOM 790 C C . LYS A 1 98 ? 6.154 -4.513 -30.326 1.00 79.56 98 LYS A C 1
ATOM 792 O O . LYS A 1 98 ? 6.259 -3.764 -31.290 1.00 79.56 98 LYS A O 1
ATOM 797 N N . LYS A 1 99 ? 7.185 -4.813 -29.536 1.00 70.88 99 LYS A N 1
ATOM 798 C CA . LYS A 1 99 ? 8.560 -4.535 -29.960 1.00 70.88 99 LYS A CA 1
ATOM 799 C C . LYS A 1 99 ? 8.828 -5.391 -31.196 1.00 70.88 99 LYS A C 1
ATOM 801 O O . LYS A 1 99 ? 8.766 -6.618 -31.097 1.00 70.88 99 LYS A O 1
ATOM 806 N N . GLU A 1 100 ? 9.059 -4.760 -32.344 1.00 64.06 100 GLU A N 1
ATOM 807 C CA . GLU A 1 100 ? 9.656 -5.456 -33.483 1.00 64.06 100 GLU A CA 1
ATOM 808 C C . GLU A 1 100 ? 11.016 -6.005 -33.029 1.00 64.06 100 GLU A C 1
ATOM 810 O O . GLU A 1 100 ? 11.741 -5.338 -32.284 1.00 64.06 100 GLU A O 1
ATOM 815 N N . ARG A 1 101 ? 11.270 -7.276 -33.351 1.00 51.94 101 ARG A N 1
ATOM 816 C CA . ARG A 1 101 ? 12.513 -7.973 -33.010 1.00 51.94 101 ARG A CA 1
ATOM 817 C C . ARG A 1 101 ? 13.616 -7.597 -33.981 1.00 51.94 101 ARG A C 1
ATOM 819 O O . ARG A 1 101 ? 13.296 -7.514 -35.185 1.00 51.94 101 ARG A O 1
#

Radius of gyration: 15.37 Å; chains: 1; bounding box: 33×23×49 Å